Protein AF-E7DPH7-F1 (afdb_monomer_lite)

Structure (mmCIF, N/CA/C/O backbone):
data_AF-E7DPH7-F1
#
_entry.id   AF-E7DPH7-F1
#
loop_
_atom_site.group_PDB
_atom_site.id
_atom_site.type_symbol
_atom_site.label_atom_id
_atom_site.label_alt_id
_atom_site.label_comp_id
_atom_site.label_asym_id
_atom_site.label_entity_id
_atom_site.label_seq_id
_atom_site.pdbx_PDB_ins_code
_atom_site.Cartn_x
_atom_site.Cartn_y
_atom_site.Cartn_z
_atom_site.occupancy
_atom_site.B_iso_or_equiv
_atom_site.auth_seq_id
_atom_site.auth_comp_id
_atom_site.auth_asym_id
_atom_site.auth_atom_id
_atom_site.pdbx_PDB_model_num
ATOM 1 N N . MET A 1 1 ? -21.377 25.456 -33.681 1.00 37.22 1 MET A N 1
ATOM 2 C CA . MET A 1 1 ? -21.179 24.154 -33.012 1.00 37.22 1 MET A CA 1
ATOM 3 C C . MET A 1 1 ? -19.760 24.116 -32.473 1.00 37.22 1 MET A C 1
ATOM 5 O O . MET A 1 1 ? -18.828 23.902 -33.233 1.00 37.22 1 MET A O 1
ATOM 9 N N . THR A 1 2 ? -19.577 24.467 -31.205 1.00 38.72 2 THR A N 1
ATOM 10 C CA . THR A 1 2 ? -18.267 24.533 -30.545 1.00 38.72 2 THR A CA 1
ATOM 11 C C . THR A 1 2 ? -17.916 23.156 -29.986 1.00 38.72 2 THR A C 1
ATOM 13 O O . THR A 1 2 ? -18.526 22.705 -29.023 1.00 38.72 2 THR A O 1
ATOM 16 N N . GLN A 1 3 ? -16.949 22.475 -30.605 1.00 53.34 3 GLN A N 1
ATOM 17 C CA . GLN A 1 3 ? -16.308 21.295 -30.021 1.00 53.34 3 GLN A CA 1
ATOM 18 C C . GLN A 1 3 ? -15.511 21.744 -28.793 1.00 53.34 3 GLN A C 1
ATOM 20 O O . GLN A 1 3 ? -14.524 22.469 -28.915 1.00 53.34 3 GLN A O 1
ATOM 25 N N . GLN A 1 4 ? -15.947 21.336 -27.602 1.00 53.94 4 GLN A N 1
ATOM 26 C CA . GLN A 1 4 ? -15.080 21.354 -26.432 1.00 53.94 4 GLN A CA 1
ATOM 27 C C . GLN A 1 4 ? -14.031 20.261 -26.627 1.00 53.94 4 GLN A C 1
ATOM 29 O O . GLN A 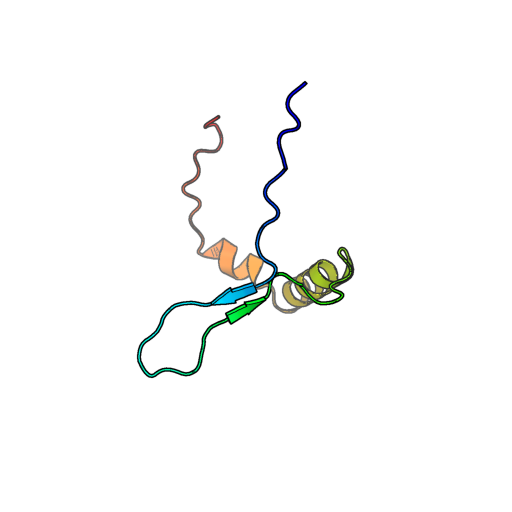1 4 ? -14.351 19.077 -26.631 1.00 53.94 4 GLN A O 1
ATOM 34 N N . ALA A 1 5 ? -12.780 20.667 -26.825 1.00 59.47 5 ALA A N 1
ATOM 35 C CA . ALA A 1 5 ? -11.652 19.756 -26.752 1.00 59.47 5 ALA A CA 1
ATOM 36 C C . ALA A 1 5 ? -11.512 19.289 -25.296 1.00 59.47 5 ALA A C 1
ATOM 38 O O . ALA A 1 5 ? -11.172 20.088 -24.418 1.00 59.47 5 ALA A O 1
ATOM 39 N N . GLU A 1 6 ? -11.790 18.013 -25.030 1.00 57.97 6 GLU A N 1
ATOM 40 C CA . GLU A 1 6 ? -11.404 17.380 -23.771 1.00 57.97 6 GLU A CA 1
ATOM 41 C C . GLU A 1 6 ? -9.890 17.550 -23.591 1.00 57.97 6 GLU A C 1
ATOM 43 O O . GLU A 1 6 ? -9.085 17.056 -24.383 1.00 57.97 6 GLU A O 1
ATOM 48 N N . ARG A 1 7 ? -9.476 18.302 -22.567 1.00 59.62 7 ARG A N 1
ATOM 49 C CA . ARG A 1 7 ? -8.059 18.436 -22.217 1.00 59.62 7 ARG A CA 1
ATOM 50 C C . ARG A 1 7 ? -7.552 17.083 -21.722 1.00 59.62 7 ARG A C 1
ATOM 52 O O . ARG A 1 7 ? -7.790 16.719 -20.574 1.00 59.62 7 ARG A O 1
ATOM 59 N N . SER A 1 8 ? -6.816 16.361 -22.563 1.00 68.94 8 SER A N 1
ATOM 60 C CA . SER A 1 8 ? -6.078 15.173 -22.138 1.00 68.94 8 SER A CA 1
ATOM 61 C C . SER A 1 8 ? -4.986 15.569 -21.139 1.00 68.94 8 SER A C 1
ATOM 63 O O . SER A 1 8 ? -4.188 16.468 -21.424 1.00 68.94 8 SER A O 1
ATOM 65 N N . LEU A 1 9 ? -4.924 14.897 -19.989 1.00 69.62 9 LEU A N 1
ATOM 66 C CA . LEU A 1 9 ? -3.831 15.074 -19.032 1.00 69.62 9 LEU A CA 1
ATOM 67 C C . LEU A 1 9 ? -2.482 14.682 -19.673 1.00 69.62 9 LEU A C 1
ATOM 69 O O . LEU A 1 9 ? -2.434 13.757 -20.491 1.00 69.62 9 LEU A O 1
ATOM 73 N N . PRO A 1 10 ? -1.373 15.364 -19.331 1.00 71.81 10 PRO A N 1
ATOM 74 C CA . PRO A 1 10 ? -0.060 15.028 -19.865 1.00 71.81 10 PRO A CA 1
ATOM 75 C C . PRO A 1 10 ? 0.377 13.640 -19.381 1.00 71.81 10 PRO A C 1
ATOM 77 O O . PRO A 1 10 ? 0.201 13.287 -18.219 1.00 71.81 10 PRO A O 1
ATOM 80 N N . LYS A 1 11 ? 0.997 12.855 -20.270 1.00 76.00 11 LYS A N 1
ATOM 81 C CA . LYS A 1 11 ? 1.449 11.480 -19.976 1.00 76.00 11 LYS A CA 1
ATOM 82 C C . LYS A 1 11 ? 2.512 11.411 -18.879 1.00 76.00 11 LYS A C 1
ATOM 84 O O . LYS A 1 11 ? 2.693 10.360 -18.271 1.00 76.00 11 LYS A O 1
ATOM 89 N N . GLN A 1 12 ? 3.235 12.502 -18.651 1.00 78.94 12 GLN A N 1
ATOM 90 C CA . GLN A 1 12 ? 4.238 12.618 -17.603 1.00 78.94 12 GLN A CA 1
ATOM 91 C C . GLN A 1 12 ? 4.207 14.026 -17.012 1.00 78.94 12 GLN A C 1
ATOM 93 O O . GLN A 1 12 ? 3.892 14.990 -17.711 1.00 78.94 12 GLN A O 1
ATOM 98 N N . PHE A 1 13 ? 4.561 14.139 -15.737 1.00 82.12 13 PHE A N 1
ATOM 99 C CA . PHE A 1 13 ? 4.678 15.412 -15.035 1.00 82.12 13 PHE A CA 1
ATOM 100 C C . PHE A 1 13 ? 6.005 15.457 -14.279 1.00 82.12 13 PHE A C 1
ATOM 102 O O . PHE A 1 13 ? 6.352 14.508 -13.577 1.00 82.12 13 PHE A O 1
ATOM 109 N N . ARG A 1 14 ? 6.763 16.543 -14.436 1.00 82.38 14 ARG A N 1
ATOM 110 C CA . ARG A 1 14 ? 8.055 16.743 -13.774 1.00 82.38 14 ARG A CA 1
ATOM 111 C C . ARG A 1 14 ? 7.912 17.822 -12.713 1.00 82.38 14 ARG A C 1
ATOM 113 O O . ARG A 1 14 ? 7.386 18.891 -12.999 1.00 82.38 14 ARG A O 1
ATOM 120 N N . PHE A 1 15 ? 8.409 17.544 -11.514 1.00 80.44 15 PHE A N 1
ATOM 121 C CA . PHE A 1 15 ? 8.516 18.566 -10.480 1.00 80.44 15 PHE A CA 1
ATOM 122 C C . PHE A 1 15 ? 9.762 19.415 -10.721 1.00 80.44 15 PHE A C 1
ATOM 124 O O . PHE A 1 15 ? 10.853 18.873 -10.910 1.00 80.44 15 PHE A O 1
ATOM 131 N N . GLU A 1 16 ? 9.605 20.735 -10.680 1.00 79.06 16 GLU A N 1
ATOM 132 C CA . GLU A 1 16 ? 10.738 21.659 -10.664 1.00 79.06 16 GLU A CA 1
ATOM 133 C C . GLU A 1 16 ? 11.486 21.511 -9.337 1.00 79.06 16 GLU A C 1
ATOM 135 O O . GLU A 1 16 ? 10.913 21.720 -8.265 1.00 79.06 16 GLU A O 1
ATOM 140 N N . GLN A 1 17 ? 12.760 21.117 -9.398 1.00 75.06 17 GLN A N 1
ATOM 141 C CA . GLN A 1 17 ? 13.617 20.997 -8.220 1.00 75.06 17 GLN A CA 1
ATOM 142 C C . GLN A 1 17 ? 15.035 21.494 -8.531 1.00 75.06 17 GLN A C 1
ATOM 144 O O . GLN A 1 17 ? 15.682 20.980 -9.448 1.00 75.06 17 GLN A O 1
ATOM 149 N N . PRO A 1 18 ? 15.565 22.471 -7.774 1.00 57.25 18 PRO A N 1
ATOM 150 C CA . PRO A 1 18 ? 16.936 22.915 -7.952 1.00 57.25 18 PRO A CA 1
ATOM 151 C C . PRO A 1 18 ? 17.899 21.876 -7.364 1.00 57.25 18 PRO A C 1
ATOM 153 O O . PRO A 1 18 ? 17.910 21.646 -6.157 1.00 57.25 18 PRO A O 1
ATOM 156 N N . LYS A 1 19 ? 18.768 21.318 -8.215 1.00 72.38 19 LYS A N 1
ATOM 157 C CA . LYS A 1 19 ? 19.954 20.514 -7.845 1.00 72.38 19 LYS A CA 1
ATOM 158 C C . LYS A 1 19 ? 19.710 19.090 -7.306 1.00 72.38 19 LYS A C 1
ATOM 160 O O . LYS A 1 19 ? 20.641 18.507 -6.754 1.00 72.38 19 LYS A O 1
ATOM 165 N N . SER A 1 20 ? 18.535 18.495 -7.501 1.00 72.81 20 SER A N 1
ATOM 166 C CA . SER A 1 20 ? 18.276 17.071 -7.217 1.00 72.81 20 SER A CA 1
ATOM 167 C C . SER A 1 20 ? 18.071 16.259 -8.506 1.00 72.81 20 SER A C 1
ATOM 169 O O . SER A 1 20 ? 17.756 16.829 -9.557 1.00 72.81 20 SER A O 1
ATOM 171 N N . PRO A 1 21 ? 18.252 14.923 -8.469 1.00 79.94 21 PRO A N 1
ATOM 172 C CA . PRO A 1 21 ? 17.822 14.058 -9.560 1.00 79.94 21 PRO A CA 1
ATOM 173 C C . PRO A 1 21 ? 16.336 14.285 -9.876 1.00 79.94 21 PRO A C 1
ATOM 175 O O . PRO A 1 21 ? 15.531 14.467 -8.959 1.00 79.94 21 PRO A O 1
ATOM 178 N N . PRO A 1 22 ? 15.947 14.282 -11.158 1.00 77.12 22 PRO A N 1
ATOM 179 C CA . PRO A 1 22 ? 14.605 14.674 -11.551 1.00 77.12 22 PRO A CA 1
ATOM 180 C C . PRO A 1 22 ? 13.545 13.696 -11.048 1.00 77.12 22 PRO A C 1
ATOM 182 O O . PRO A 1 22 ? 13.586 12.506 -11.355 1.00 77.12 22 PRO A O 1
ATOM 185 N N . VAL A 1 23 ? 12.544 14.225 -10.345 1.00 77.56 23 VAL A N 1
ATOM 186 C CA . VAL A 1 23 ? 11.355 13.468 -9.944 1.00 77.56 23 VAL A CA 1
ATOM 187 C C . VAL A 1 23 ? 10.296 13.597 -11.037 1.00 77.56 23 VAL A C 1
ATOM 189 O O . VAL A 1 23 ? 9.801 14.693 -11.316 1.00 77.56 23 VAL A O 1
ATOM 192 N N . VAL A 1 24 ? 9.962 12.471 -11.671 1.00 78.38 24 VAL A N 1
ATOM 193 C CA . VAL A 1 24 ? 8.998 12.394 -12.777 1.00 78.38 24 VAL A CA 1
ATOM 194 C C . VAL A 1 24 ? 7.864 11.444 -12.406 1.00 78.38 24 VAL A C 1
ATOM 196 O O . VAL A 1 24 ? 8.099 10.292 -12.051 1.00 78.38 24 VAL A O 1
ATOM 199 N N . VAL A 1 25 ? 6.629 11.918 -12.537 1.00 73.56 25 VAL A N 1
ATOM 200 C CA . VAL A 1 25 ? 5.421 11.090 -12.492 1.00 73.56 25 VAL A CA 1
ATOM 201 C C . VAL A 1 25 ? 5.156 10.566 -13.896 1.00 73.56 25 VAL A C 1
ATOM 203 O O . VAL A 1 25 ? 5.070 11.358 -14.835 1.00 73.56 25 VAL A O 1
ATOM 206 N N . ASN A 1 26 ? 5.016 9.248 -14.048 1.00 75.12 26 ASN A N 1
ATOM 207 C CA . ASN A 1 26 ? 4.638 8.625 -15.312 1.00 75.12 26 ASN A CA 1
ATOM 208 C C . ASN A 1 26 ? 3.203 8.083 -15.243 1.00 75.12 26 ASN A C 1
ATOM 210 O O . ASN A 1 26 ? 2.939 7.107 -14.547 1.00 75.12 26 ASN A O 1
ATOM 214 N N . PHE A 1 27 ? 2.296 8.695 -16.005 1.00 68.69 27 PHE A N 1
ATOM 215 C CA . PHE A 1 27 ? 0.892 8.290 -16.119 1.00 68.69 27 PHE A CA 1
ATOM 216 C C . PHE A 1 27 ? 0.645 7.269 -17.237 1.00 68.69 27 PHE A C 1
ATOM 218 O O . PHE A 1 27 ? -0.491 6.863 -17.454 1.00 68.69 27 PHE A O 1
ATOM 225 N N . GLN A 1 28 ? 1.683 6.835 -17.959 1.00 70.62 28 GLN A N 1
ATOM 226 C CA . GLN A 1 28 ? 1.555 5.787 -18.978 1.00 70.62 28 GLN A CA 1
ATOM 227 C C . GLN A 1 28 ? 1.247 4.420 -18.368 1.00 70.62 28 GLN A C 1
ATOM 229 O O . GLN A 1 28 ? 0.792 3.544 -19.091 1.00 70.62 28 GLN A O 1
ATOM 234 N N . GLY A 1 29 ? 1.509 4.234 -17.068 1.00 60.00 29 GLY A N 1
ATOM 235 C CA . GLY A 1 29 ? 1.002 3.103 -16.297 1.00 60.00 29 GLY A CA 1
ATOM 236 C C . GLY A 1 29 ? 1.393 1.712 -16.801 1.00 60.00 29 GLY A C 1
ATOM 237 O O . GLY A 1 29 ? 0.751 0.768 -16.383 1.00 60.00 29 GLY A O 1
ATOM 238 N N . GLY A 1 30 ? 2.397 1.546 -17.675 1.00 61.56 30 GLY A N 1
ATOM 239 C CA . GLY A 1 30 ? 2.768 0.234 -18.233 1.00 61.56 30 GLY A CA 1
ATOM 240 C C . GLY A 1 30 ? 1.571 -0.582 -18.759 1.00 61.56 30 GLY A C 1
ATOM 241 O O . GLY A 1 30 ? 0.482 -0.060 -18.974 1.00 61.56 30 GLY A O 1
ATOM 242 N N . GLN A 1 31 ? 1.744 -1.891 -18.946 1.00 54.28 31 GLN A N 1
ATOM 243 C CA . GLN A 1 31 ? 0.604 -2.803 -19.069 1.00 54.28 31 GLN A CA 1
ATOM 244 C C . GLN A 1 31 ? 0.245 -3.305 -17.668 1.00 54.28 31 GLN A C 1
ATOM 246 O O . GLN A 1 31 ? 0.492 -4.454 -17.316 1.00 54.28 31 GLN A O 1
ATOM 251 N N . VAL A 1 32 ? -0.311 -2.429 -16.832 1.00 54.41 32 VAL A N 1
ATOM 252 C CA . VAL A 1 32 ? -1.119 -2.905 -15.709 1.00 54.41 32 VAL A CA 1
ATOM 253 C C . VAL A 1 32 ? -2.404 -3.402 -16.352 1.00 54.41 32 VAL A C 1
ATOM 255 O O . VAL A 1 32 ? -3.261 -2.601 -16.723 1.00 54.41 32 VAL A O 1
ATOM 258 N N . THR A 1 33 ? -2.527 -4.714 -16.580 1.00 55.97 33 THR A N 1
ATOM 259 C CA . THR A 1 33 ? -3.843 -5.251 -16.930 1.00 55.97 33 THR A CA 1
ATOM 260 C C . THR A 1 33 ? -4.760 -4.846 -15.786 1.00 55.97 33 THR A C 1
ATOM 262 O O . THR A 1 33 ? -4.437 -5.067 -14.615 1.00 55.97 33 THR A O 1
ATOM 265 N N . SER A 1 34 ? -5.834 -4.136 -16.131 1.00 54.47 34 SER A N 1
ATOM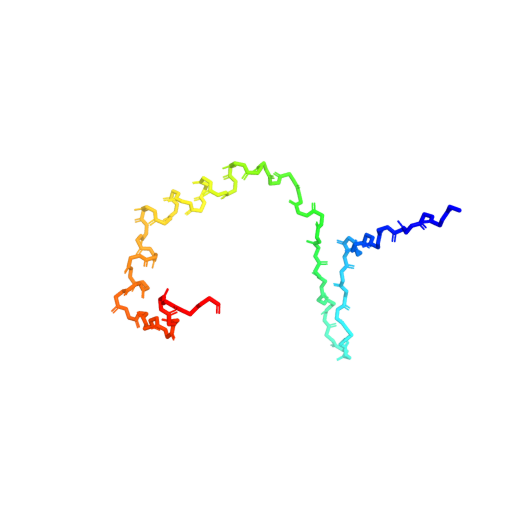 266 C CA . SER A 1 34 ? -6.730 -3.477 -15.175 1.00 54.47 34 SER A CA 1
ATOM 267 C C . SER A 1 34 ? -7.153 -4.423 -14.038 1.00 54.47 34 SER A C 1
ATOM 269 O O . SER A 1 34 ? -7.301 -3.996 -12.896 1.00 54.47 34 SER A O 1
ATOM 271 N N . ASP A 1 35 ? -7.186 -5.727 -14.327 1.00 57.03 35 ASP A N 1
ATOM 272 C CA . ASP A 1 35 ? -7.556 -6.786 -13.395 1.00 57.03 35 ASP A CA 1
ATOM 273 C C . ASP A 1 35 ? -6.377 -7.407 -12.617 1.00 57.03 35 ASP A C 1
ATOM 275 O O . ASP A 1 35 ? -6.544 -7.787 -11.453 1.00 57.03 35 ASP A O 1
ATOM 279 N N . ALA A 1 36 ? -5.166 -7.527 -13.188 1.00 57.28 36 ALA A N 1
ATOM 280 C CA . ALA A 1 36 ? -4.079 -8.253 -12.512 1.00 57.28 36 ALA A CA 1
ATOM 281 C C . ALA A 1 36 ? -3.309 -7.404 -11.492 1.00 57.28 36 ALA A C 1
ATOM 283 O O . ALA A 1 36 ? -2.791 -7.956 -10.522 1.00 57.28 36 ALA A O 1
ATOM 284 N N . GLY A 1 37 ? -3.255 -6.077 -11.662 1.00 66.38 37 GLY 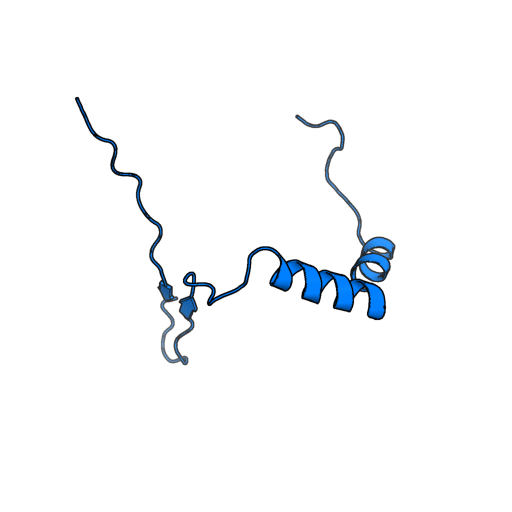A N 1
ATOM 285 C CA . GLY A 1 37 ? -2.624 -5.191 -10.674 1.00 66.38 37 GLY A CA 1
ATOM 286 C C . GLY A 1 37 ? -3.358 -5.227 -9.332 1.00 66.38 37 GLY A C 1
ATOM 287 O O . GLY A 1 37 ? -2.754 -5.469 -8.287 1.00 66.38 37 GLY A O 1
ATOM 288 N N . LEU A 1 38 ? -4.685 -5.082 -9.375 1.00 72.56 38 LEU A N 1
ATOM 289 C CA . LEU A 1 38 ? -5.547 -5.227 -8.202 1.00 72.56 38 LEU A CA 1
ATOM 290 C C . LEU A 1 38 ? -5.529 -6.657 -7.654 1.00 72.56 38 LEU A C 1
ATOM 292 O O . LEU A 1 38 ? -5.503 -6.828 -6.440 1.00 72.56 38 LEU A O 1
ATOM 296 N N . SER A 1 39 ? -5.471 -7.677 -8.517 1.00 78.94 39 SER A N 1
ATOM 297 C CA . SER A 1 39 ? -5.377 -9.076 -8.075 1.00 78.94 39 SER A CA 1
ATOM 298 C C . SER A 1 39 ? -4.086 -9.370 -7.309 1.00 78.94 39 SER A C 1
ATOM 300 O O . SER A 1 39 ? -4.134 -10.047 -6.282 1.00 78.94 39 SER A O 1
ATOM 302 N N . LEU A 1 40 ? -2.944 -8.838 -7.762 1.00 80.81 40 LEU A N 1
ATOM 303 C CA . LEU A 1 40 ? -1.668 -8.968 -7.058 1.00 80.81 40 LEU A CA 1
ATOM 304 C C . LEU A 1 40 ? -1.706 -8.255 -5.702 1.00 80.81 40 LEU A C 1
ATOM 306 O O . LEU A 1 40 ? -1.325 -8.845 -4.694 1.00 80.81 40 LEU A O 1
ATOM 310 N N . ILE A 1 41 ? -2.205 -7.016 -5.662 1.00 85.38 41 ILE A N 1
ATOM 311 C CA . ILE A 1 41 ? -2.357 -6.254 -4.414 1.00 85.38 41 ILE A CA 1
ATOM 312 C C . ILE A 1 41 ? -3.300 -6.984 -3.449 1.00 85.38 41 ILE A C 1
ATOM 314 O O . ILE A 1 41 ? -2.984 -7.110 -2.269 1.00 85.38 41 ILE A O 1
ATOM 318 N N . ALA A 1 42 ? -4.415 -7.525 -3.945 1.00 87.75 42 ALA A N 1
ATOM 319 C CA . ALA A 1 42 ? -5.370 -8.280 -3.141 1.00 87.75 42 ALA A CA 1
ATOM 320 C C . ALA A 1 42 ? -4.773 -9.588 -2.599 1.00 87.75 42 ALA A C 1
ATOM 322 O O . ALA A 1 42 ? -5.053 -9.960 -1.464 1.00 87.75 42 ALA A O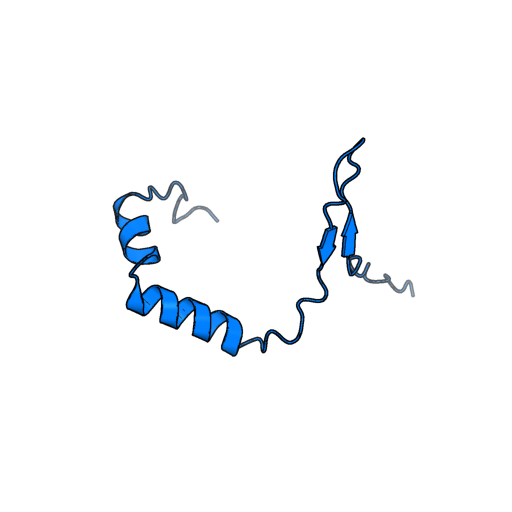 1
ATOM 323 N N . GLU A 1 43 ? -3.943 -10.292 -3.374 1.00 91.88 43 GLU A N 1
ATOM 324 C CA . GLU A 1 43 ? -3.251 -11.500 -2.903 1.00 91.88 43 GLU A CA 1
ATOM 325 C C . GLU A 1 43 ? -2.189 -11.176 -1.846 1.00 91.88 43 GLU A C 1
ATOM 327 O O . GLU A 1 43 ? -2.079 -11.880 -0.842 1.00 91.88 43 GLU A O 1
ATOM 332 N N . ILE A 1 44 ? -1.438 -10.088 -2.032 1.00 93.94 44 ILE A N 1
ATOM 333 C CA . ILE A 1 44 ? -0.482 -9.591 -1.035 1.00 93.94 44 ILE A CA 1
ATOM 334 C C . ILE A 1 44 ? -1.211 -9.236 0.262 1.00 93.94 44 ILE A C 1
ATOM 336 O O . ILE A 1 44 ? -0.790 -9.663 1.337 1.00 93.94 44 ILE A O 1
ATOM 340 N N . ASP A 1 45 ? -2.322 -8.507 0.169 1.00 95.69 45 ASP A N 1
ATOM 341 C CA . ASP A 1 45 ? -3.113 -8.132 1.335 1.00 95.69 45 ASP A CA 1
ATOM 342 C C . ASP A 1 45 ? -3.729 -9.352 2.035 1.00 95.69 45 ASP A C 1
ATOM 344 O O . ASP A 1 45 ? -3.666 -9.442 3.257 1.00 95.69 45 ASP A O 1
ATOM 348 N N . ARG A 1 46 ? -4.208 -10.366 1.296 1.00 94.81 46 ARG A N 1
ATOM 349 C CA . ARG A 1 46 ? -4.655 -11.643 1.888 1.00 94.81 46 ARG A CA 1
ATOM 350 C C . ARG A 1 46 ? -3.550 -12.347 2.675 1.00 94.81 46 ARG A C 1
ATOM 352 O O . ARG A 1 46 ? -3.826 -12.897 3.738 1.00 94.81 46 ARG A O 1
ATOM 359 N N . LYS A 1 47 ? -2.310 -12.343 2.180 1.00 96.88 47 LYS A N 1
ATOM 360 C CA . LYS A 1 47 ? -1.183 -13.007 2.858 1.00 96.88 47 LYS A CA 1
ATOM 361 C C . LYS A 1 47 ? -0.674 -12.233 4.066 1.00 96.88 47 LYS A C 1
ATOM 363 O O . LYS A 1 47 ? -0.299 -12.842 5.061 1.00 96.88 47 LYS A O 1
ATOM 368 N N . LEU A 1 48 ? -0.624 -10.909 3.960 1.00 97.38 48 LEU A N 1
ATOM 369 C CA . LEU A 1 48 ? 0.025 -10.049 4.949 1.00 97.38 48 LEU A CA 1
ATOM 370 C C . LEU A 1 48 ? -0.961 -9.342 5.884 1.00 97.38 48 LEU A C 1
ATOM 372 O O . LEU A 1 48 ? -0.533 -8.757 6.873 1.00 97.38 48 LEU A O 1
ATOM 376 N N . GLN A 1 49 ? -2.264 -9.397 5.595 1.00 97.38 49 GLN A N 1
ATOM 377 C CA . GLN A 1 49 ? -3.340 -8.793 6.386 1.00 97.38 49 GLN A CA 1
ATOM 378 C C . GLN A 1 49 ? -3.099 -7.299 6.662 1.00 97.38 49 GLN A C 1
ATOM 380 O O . GLN A 1 49 ? -3.339 -6.815 7.769 1.00 97.38 49 GLN A O 1
ATOM 385 N N . ILE A 1 50 ? -2.576 -6.561 5.676 1.00 96.12 50 ILE A N 1
ATOM 386 C CA . ILE A 1 50 ? -2.154 -5.162 5.847 1.00 96.12 50 ILE A CA 1
ATOM 387 C C . ILE A 1 50 ? -3.374 -4.282 6.127 1.00 96.12 50 ILE A C 1
ATOM 389 O O . ILE A 1 50 ? -3.369 -3.499 7.077 1.00 96.12 50 ILE A O 1
ATOM 393 N N . THR A 1 51 ? -4.438 -4.431 5.337 1.00 96.00 51 THR A N 1
ATOM 394 C CA . THR A 1 51 ? -5.676 -3.662 5.510 1.00 96.00 51 THR A CA 1
A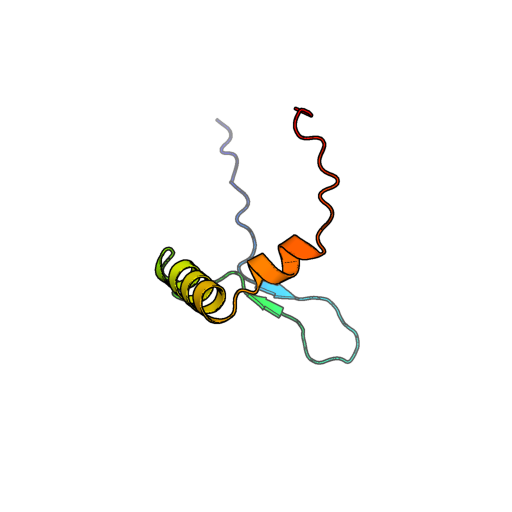TOM 395 C C . THR A 1 51 ? -6.376 -3.991 6.826 1.00 96.00 51 THR A C 1
ATOM 397 O O . THR A 1 51 ? -6.889 -3.082 7.474 1.00 96.00 51 THR A O 1
ATOM 400 N N . SER A 1 52 ? -6.346 -5.252 7.268 1.00 96.50 52 SER A N 1
ATOM 401 C CA . SER A 1 52 ? -6.910 -5.669 8.558 1.00 96.50 52 SER A CA 1
ATOM 402 C C . SER A 1 52 ? -6.172 -5.025 9.732 1.00 96.50 52 SER A C 1
ATOM 404 O O . SER A 1 52 ? -6.799 -4.436 10.611 1.00 96.50 52 SER A O 1
ATOM 406 N N . GLN A 1 53 ? -4.837 -5.061 9.717 1.00 96.81 53 GLN A N 1
ATOM 407 C CA . GLN A 1 53 ? -4.015 -4.415 10.743 1.00 96.81 53 GLN A CA 1
ATOM 408 C C . GLN A 1 53 ? -4.226 -2.900 10.763 1.00 96.81 53 GLN A C 1
ATOM 410 O O . GLN A 1 53 ? -4.389 -2.311 11.830 1.00 96.81 53 GLN A O 1
ATOM 415 N N . LEU A 1 54 ? -4.293 -2.267 9.588 1.00 96.38 54 LEU A N 1
ATOM 416 C CA . LEU A 1 54 ? -4.609 -0.845 9.482 1.00 96.38 54 LEU A CA 1
ATOM 417 C C . LEU A 1 54 ? -5.994 -0.536 10.067 1.00 96.38 54 LEU A C 1
ATOM 419 O O . LEU A 1 54 ? -6.140 0.428 10.813 1.00 96.38 54 LEU A O 1
ATOM 423 N N . ALA A 1 55 ? -7.004 -1.358 9.777 1.00 95.69 55 ALA A N 1
ATOM 424 C CA . ALA A 1 55 ? -8.368 -1.153 10.258 1.00 95.69 55 ALA A CA 1
ATOM 425 C C . ALA A 1 55 ? -8.480 -1.172 11.792 1.00 95.69 55 ALA A C 1
ATOM 427 O O . ALA A 1 55 ? -9.358 -0.511 12.340 1.00 95.69 55 ALA A O 1
ATOM 428 N N . GLN A 1 56 ? -7.585 -1.871 12.495 1.00 96.69 56 GLN A N 1
ATOM 429 C CA . GLN A 1 56 ? -7.583 -1.908 13.962 1.00 96.69 56 GLN A CA 1
ATOM 430 C C . GLN A 1 56 ? -7.216 -0.562 14.600 1.00 96.69 56 GLN A C 1
ATOM 432 O O . GLN A 1 56 ? -7.670 -0.267 15.704 1.00 96.69 56 GLN A O 1
ATOM 437 N N . CYS A 1 57 ? -6.403 0.256 13.927 1.00 95.38 57 CYS A N 1
ATOM 438 C CA . CYS A 1 57 ? -5.975 1.563 14.433 1.00 95.38 57 CYS A CA 1
ATOM 439 C C . CYS A 1 57 ? -6.558 2.744 13.644 1.00 95.38 57 CYS A C 1
ATOM 441 O O . CYS A 1 57 ? -6.417 3.899 14.054 1.00 95.38 57 CYS A O 1
ATOM 443 N N . PHE A 1 58 ? -7.220 2.476 12.519 1.00 95.00 58 PHE A N 1
ATOM 444 C CA . PHE A 1 58 ? -7.779 3.507 11.665 1.00 95.00 58 PHE A CA 1
ATOM 445 C C . PHE A 1 58 ? -9.081 4.065 12.243 1.00 95.00 58 PHE A C 1
ATOM 447 O O . PHE A 1 58 ? -10.076 3.361 12.405 1.00 95.00 58 PHE A O 1
ATOM 454 N N . LYS A 1 59 ? -9.092 5.375 12.500 1.00 94.81 59 LYS A N 1
ATOM 455 C CA . LYS A 1 59 ? -10.302 6.106 12.875 1.00 94.81 59 LYS A CA 1
ATOM 456 C C . LYS A 1 59 ? -10.911 6.765 11.646 1.00 94.81 59 LYS A C 1
ATOM 458 O O . LYS A 1 59 ? -10.351 7.718 11.106 1.00 94.81 59 LYS A O 1
ATOM 463 N N . ASP A 1 60 ? -12.079 6.280 11.239 1.00 91.56 60 ASP A N 1
ATOM 464 C CA . ASP A 1 60 ? -12.842 6.891 10.156 1.00 91.56 60 ASP A CA 1
ATOM 465 C C . ASP A 1 60 ? -13.583 8.142 10.656 1.00 91.56 60 ASP A C 1
ATOM 467 O O . ASP A 1 60 ? -14.456 8.069 11.521 1.00 91.56 60 ASP A O 1
ATOM 471 N N . TYR A 1 61 ? -13.218 9.307 10.119 1.00 93.56 61 TYR A N 1
ATOM 472 C CA . TYR A 1 61 ? -13.849 10.594 10.437 1.00 93.56 61 TYR A CA 1
ATOM 473 C C . TYR A 1 61 ? -14.967 10.975 9.463 1.00 93.56 61 TYR A C 1
ATOM 475 O O . TYR A 1 61 ? -15.579 12.042 9.601 1.00 93.56 61 TYR A O 1
ATOM 483 N N . ARG A 1 62 ? -15.231 10.145 8.450 1.00 90.50 62 ARG A N 1
ATOM 484 C CA . ARG A 1 62 ? -16.307 10.408 7.500 1.00 90.50 62 ARG A CA 1
ATOM 485 C C . ARG A 1 62 ? -17.641 10.324 8.228 1.00 90.50 62 ARG A C 1
ATOM 487 O O . ARG A 1 62 ? -17.920 9.408 8.996 1.00 90.50 62 ARG A O 1
ATOM 494 N N . LYS A 1 63 ? -18.498 11.307 7.964 1.00 93.38 63 LYS A N 1
ATOM 495 C CA . LYS A 1 63 ? -19.885 11.278 8.420 1.00 93.38 63 LYS A CA 1
ATOM 496 C C . LYS A 1 63 ? -20.649 10.362 7.474 1.00 93.38 63 LYS A C 1
ATOM 498 O O . LYS A 1 63 ? -20.931 10.775 6.355 1.00 93.38 63 LYS A O 1
ATOM 503 N N . GLN A 1 64 ? -20.977 9.152 7.928 1.00 84.75 64 GLN A N 1
ATOM 504 C CA . GLN A 1 64 ? -21.608 8.108 7.107 1.00 84.75 64 GLN A CA 1
ATOM 505 C C . GLN A 1 64 ? -22.837 8.595 6.318 1.00 84.75 64 GLN A C 1
ATOM 507 O O . GLN A 1 64 ? -23.068 8.143 5.206 1.00 84.75 64 GLN A O 1
ATOM 512 N N . ASN A 1 65 ? -23.583 9.559 6.863 1.00 85.94 65 ASN A N 1
ATOM 513 C CA . ASN A 1 65 ? -24.827 10.065 6.278 1.00 85.94 65 ASN A CA 1
ATOM 514 C C . ASN A 1 65 ? -24.697 11.488 5.701 1.00 85.94 65 ASN A C 1
ATOM 516 O O . ASN A 1 65 ? -25.696 12.196 5.583 1.00 85.94 65 ASN A O 1
ATOM 520 N N . ARG A 1 66 ? -23.478 11.960 5.410 1.00 80.81 66 ARG A N 1
ATOM 521 C CA . ARG A 1 66 ? -23.272 13.261 4.763 1.00 80.81 66 ARG A CA 1
ATOM 522 C C . ARG A 1 66 ? -23.245 13.061 3.249 1.00 80.81 66 ARG A C 1
ATOM 524 O O . ARG A 1 66 ? -22.258 12.547 2.730 1.00 80.81 66 ARG A O 1
ATOM 531 N N . ILE A 1 67 ? -24.341 13.455 2.605 1.00 69.25 67 ILE A N 1
ATOM 532 C CA . ILE A 1 67 ? -24.468 13.600 1.148 1.00 69.25 67 ILE A CA 1
ATOM 533 C C . ILE A 1 67 ? -23.741 14.878 0.717 1.00 69.25 67 ILE A C 1
ATOM 535 O O . ILE A 1 67 ? -23.820 15.874 1.480 1.00 69.25 67 ILE A O 1
#

Sequence (67 aa):
MTQQAERSLPKQFRFEQPKSPPVVVNFQGGQVTSDAGLSLIAEIDRKLQITSQLAQCFKDYRKQNRI

Secondary structure (DSSP, 8-state):
-------PPPSEEE---SSS---EEETT-TT--HHHHHHHHHHHHHHH-HHHHHHHH------TT--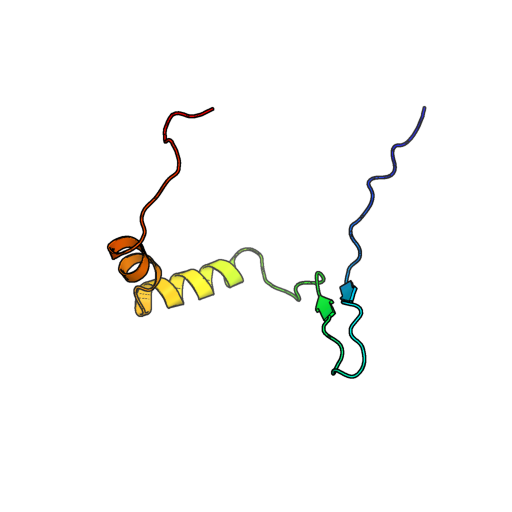

Radius of gyration: 19.67 Å; chains: 1; bounding box: 45×38×47 Å

pLDDT: mean 77.19, std 15.77, range [37.22, 97.38]

Foldseek 3Di:
DDDDDDDDDDQKDWDDDPPDDIDMDGNVPPPPPVPVVVVVVVVVCVVVVPVVVCVVVDDDPDPPPDD

Organism: NCBI:txid676037

InterPro domains:
  IPR025668 Transposase DDE domain [PF13701] (18-67)